Protein AF-A0A537XJS3-F1 (afdb_monomer)

Nearest PDB structures (foldseek):
  3uwx-assembly1_B-2  TM=9.832E-01  e=1.364E-07  Geobacillus sp. Y412MC52
  2fdc-assembly2_B  TM=9.632E-01  e=2.070E-07  [Bacillus] caldotenax
  2fdc-assembly1_A  TM=9.652E-01  e=2.628E-07  [Bacillus] caldotenax
  2d7d-assembly1_A  TM=9.444E-01  e=1.035E-06  Bacillus subtilis
  2nmv-assembly1_A  TM=9.368E-01  e=9.188E-07  Bacillus subtilis

Foldseek 3Di:
DDPLPADPVLLVQLLVVLVVVLVVVLVVCVVVVVNVVNVVSVVVSVVQSVCCVPVVGDVPCVVSQCSSVVHDPPDDGDDPVNVDPPPDDDDDPPCVPRPD

Sequence (100 aa):
ASHYVASHDRMTRAMVGIEAELADRLKVLESEGKLLEAQRLRMRTDYDLEMLRQVGFCNGIENYSRHIDGRAPGSAPSTLIDYFPDDFLVVIDESHVTVP

pLDDT: mean 92.0, std 10.09, range [45.09, 98.69]

Structure (mmCIF, N/CA/C/O backbone):
data_AF-A0A537XJS3-F1
#
_entry.id   AF-A0A537XJS3-F1
#
loop_
_atom_site.group_PDB
_atom_site.id
_atom_site.type_symbol
_atom_site.label_atom_id
_atom_site.label_alt_id
_atom_site.label_comp_id
_atom_site.label_asym_id
_atom_site.label_entity_id
_atom_site.label_seq_id
_atom_site.pdbx_PDB_ins_code
_atom_site.Cartn_x
_atom_site.Cartn_y
_atom_site.Cartn_z
_atom_site.occupancy
_atom_site.B_iso_or_equiv
_atom_site.auth_seq_id
_atom_site.auth_comp_id
_atom_site.auth_asym_id
_atom_site.auth_atom_id
_atom_site.pdbx_PDB_model_num
ATOM 1 N N . ALA A 1 1 ? 11.063 12.452 -11.265 1.00 45.09 1 ALA A N 1
ATOM 2 C CA . ALA A 1 1 ? 10.098 11.818 -12.185 1.00 45.09 1 ALA A CA 1
ATOM 3 C C . ALA A 1 1 ? 9.350 10.751 -11.395 1.00 45.09 1 ALA A C 1
ATOM 5 O O . ALA A 1 1 ? 10.011 9.963 -10.735 1.00 45.09 1 ALA A O 1
ATOM 6 N N . SER A 1 2 ? 8.016 10.792 -11.346 1.00 51.66 2 SER A N 1
ATOM 7 C CA . SER A 1 2 ? 7.221 9.795 -10.610 1.00 51.66 2 SER A CA 1
ATOM 8 C C . SER A 1 2 ? 7.148 8.506 -11.431 1.00 51.66 2 SER A C 1
ATOM 10 O O . SER A 1 2 ? 6.766 8.564 -12.595 1.00 51.66 2 SER A O 1
ATOM 12 N N . HIS A 1 3 ? 7.512 7.359 -10.851 1.00 57.44 3 HIS A N 1
ATOM 13 C CA . HIS A 1 3 ? 7.387 6.042 -11.500 1.00 57.44 3 HIS A CA 1
ATOM 14 C C . HIS A 1 3 ? 5.923 5.583 -11.641 1.00 57.44 3 HIS A C 1
ATOM 16 O O . HIS A 1 3 ? 5.637 4.628 -12.357 1.00 57.44 3 HIS A O 1
ATOM 22 N N . TYR A 1 4 ? 4.984 6.294 -11.012 1.00 55.97 4 TYR A N 1
ATOM 23 C CA . TYR A 1 4 ? 3.551 6.036 -11.099 1.00 55.97 4 TYR A CA 1
ATOM 24 C C . TYR A 1 4 ? 2.907 6.938 -12.156 1.00 55.97 4 TYR A C 1
ATOM 26 O O . TYR A 1 4 ? 2.199 7.889 -11.838 1.00 55.97 4 TYR A O 1
ATOM 34 N N . VAL A 1 5 ? 3.164 6.650 -13.434 1.00 62.34 5 VAL A N 1
ATOM 35 C CA . VAL A 1 5 ? 2.424 7.253 -14.554 1.00 62.34 5 VAL A CA 1
ATOM 36 C C . VAL A 1 5 ? 1.339 6.266 -14.979 1.00 62.34 5 VAL A C 1
ATOM 38 O O . VAL A 1 5 ? 1.537 5.430 -15.856 1.00 62.34 5 VAL A O 1
ATOM 41 N N . ALA A 1 6 ? 0.190 6.310 -14.306 1.00 68.25 6 ALA A N 1
ATOM 42 C CA . ALA A 1 6 ? -0.988 5.539 -14.691 1.00 68.25 6 ALA A CA 1
ATOM 43 C C . ALA A 1 6 ? -1.922 6.393 -15.563 1.00 68.25 6 ALA A C 1
ATOM 45 O O . ALA A 1 6 ? -2.132 7.572 -15.292 1.00 68.25 6 ALA A O 1
ATOM 46 N N . SER A 1 7 ? -2.521 5.792 -16.595 1.00 81.75 7 SER A N 1
ATOM 47 C CA . SER A 1 7 ? -3.601 6.432 -17.362 1.00 81.75 7 SER A CA 1
ATOM 48 C C . SER A 1 7 ? -4.788 6.778 -16.454 1.00 81.75 7 SER A C 1
ATOM 50 O O . SER A 1 7 ? -5.065 6.028 -15.514 1.00 81.75 7 SER A O 1
ATOM 52 N N . HIS A 1 8 ? -5.545 7.824 -16.791 1.00 84.06 8 HIS A N 1
ATOM 53 C CA . HIS A 1 8 ? -6.728 8.253 -16.034 1.00 84.06 8 HIS A CA 1
ATOM 54 C C . HIS A 1 8 ? -7.738 7.114 -15.780 1.00 84.06 8 HIS A C 1
ATOM 56 O O . HIS A 1 8 ? -8.202 6.932 -14.654 1.00 84.06 8 HIS A O 1
ATOM 62 N N . ASP A 1 9 ? -7.992 6.267 -16.783 1.00 87.06 9 ASP A N 1
ATOM 63 C CA . ASP A 1 9 ? -8.898 5.116 -16.656 1.00 87.06 9 ASP A CA 1
ATOM 64 C C . ASP A 1 9 ? -8.395 4.079 -15.645 1.00 87.06 9 ASP A C 1
ATOM 66 O O . ASP A 1 9 ? -9.162 3.532 -14.851 1.00 87.06 9 ASP A O 1
ATOM 70 N N . ARG A 1 10 ? -7.083 3.812 -15.652 1.00 88.38 10 ARG A N 1
ATOM 71 C CA . ARG A 1 10 ? -6.434 2.894 -14.703 1.00 88.38 10 ARG A CA 1
ATOM 72 C C . ARG A 1 10 ? -6.551 3.427 -13.277 1.00 88.38 10 ARG A C 1
ATOM 74 O O . ARG A 1 10 ? -6.914 2.661 -12.391 1.00 88.38 10 ARG A O 1
ATOM 81 N N . MET A 1 11 ? -6.316 4.724 -13.077 1.00 91.12 11 MET A N 1
ATOM 82 C CA . MET A 1 11 ? -6.457 5.355 -11.763 1.00 91.12 11 MET A CA 1
ATOM 83 C C . MET A 1 11 ? -7.907 5.323 -11.267 1.00 91.12 11 MET A C 1
ATOM 85 O O . MET A 1 11 ? -8.160 4.986 -10.116 1.00 91.12 11 MET A O 1
ATOM 89 N N . THR A 1 12 ? -8.871 5.584 -12.150 1.00 92.25 12 THR A N 1
ATOM 90 C CA . THR A 1 12 ? -10.302 5.516 -11.814 1.00 92.25 12 THR A CA 1
ATOM 91 C C . THR A 1 12 ? -10.700 4.111 -11.360 1.00 92.25 12 THR A C 1
ATOM 93 O O . THR A 1 12 ? -11.331 3.958 -10.316 1.00 92.25 12 THR A O 1
ATOM 96 N N . ARG A 1 13 ? -10.270 3.065 -12.081 1.00 93.94 13 ARG A N 1
ATOM 97 C CA . ARG A 1 13 ? -10.500 1.673 -11.657 1.00 93.94 13 ARG A CA 1
ATOM 98 C C . ARG A 1 13 ? -9.831 1.350 -10.321 1.00 93.94 13 ARG A C 1
ATOM 100 O O . ARG A 1 13 ? -10.434 0.666 -9.499 1.00 93.94 13 ARG A O 1
ATOM 107 N N . ALA A 1 14 ? -8.614 1.844 -10.102 1.00 94.75 14 ALA A N 1
ATOM 108 C CA . ALA A 1 14 ? -7.888 1.633 -8.856 1.00 94.75 14 ALA A CA 1
ATOM 109 C C . ALA A 1 14 ? -8.627 2.247 -7.659 1.00 94.75 14 ALA A C 1
ATOM 111 O O . ALA A 1 14 ? -8.806 1.568 -6.654 1.00 94.75 14 ALA A O 1
ATOM 112 N N . MET A 1 15 ? -9.120 3.485 -7.785 1.00 96.19 15 MET A N 1
ATOM 113 C CA . MET A 1 15 ? -9.886 4.155 -6.725 1.00 96.19 15 MET A CA 1
ATOM 114 C C . MET A 1 15 ? -11.137 3.363 -6.329 1.00 96.19 15 MET A C 1
ATOM 116 O O . MET A 1 15 ? -11.369 3.168 -5.141 1.00 96.19 15 MET A O 1
ATOM 120 N N . VAL A 1 16 ? -11.882 2.820 -7.300 1.00 97.06 16 VAL A N 1
ATOM 121 C CA . VAL A 1 16 ? -13.049 1.959 -7.020 1.00 97.06 16 VAL A CA 1
ATOM 122 C C . VAL A 1 16 ? -12.648 0.712 -6.223 1.00 97.06 16 VAL A C 1
ATOM 124 O O . VAL A 1 16 ? -13.334 0.329 -5.276 1.00 97.06 16 VAL A O 1
ATOM 127 N N . GLY A 1 17 ? -11.524 0.084 -6.578 1.00 96.88 17 GLY A N 1
ATOM 128 C CA . GLY A 1 17 ? -10.994 -1.065 -5.840 1.00 96.88 17 GLY A CA 1
ATOM 129 C C . GLY A 1 17 ? -10.590 -0.720 -4.404 1.00 96.88 17 GLY A C 1
ATOM 130 O O . GLY A 1 17 ? -10.877 -1.489 -3.486 1.00 96.88 17 GLY A O 1
ATOM 131 N N . ILE A 1 18 ? -9.963 0.442 -4.205 1.00 97.88 18 ILE A N 1
ATOM 132 C CA . ILE A 1 18 ? -9.541 0.937 -2.887 1.00 97.88 18 ILE A CA 1
ATOM 133 C C . ILE A 1 18 ? -10.760 1.232 -2.008 1.00 97.88 18 ILE A C 1
ATOM 135 O O . ILE A 1 18 ? -10.786 0.808 -0.857 1.00 97.88 18 ILE A O 1
ATOM 139 N N . GLU A 1 19 ? -11.780 1.909 -2.543 1.00 98.19 19 GLU A N 1
ATOM 140 C CA . GLU A 1 19 ? -13.024 2.214 -1.821 1.00 98.19 19 GLU A CA 1
ATOM 141 C C . GLU A 1 19 ? -13.751 0.935 -1.375 1.00 98.19 19 GLU A C 1
ATOM 143 O O . GLU A 1 19 ? -14.211 0.843 -0.234 1.00 98.19 19 GLU A O 1
ATOM 148 N N . ALA A 1 20 ? -13.807 -0.082 -2.241 1.00 98.00 20 ALA A N 1
ATOM 149 C CA . ALA A 1 20 ? -14.405 -1.372 -1.906 1.00 98.00 20 ALA A CA 1
ATOM 150 C C . ALA A 1 20 ? -13.635 -2.097 -0.787 1.00 98.00 20 ALA A C 1
ATOM 152 O O . ALA A 1 20 ? -14.237 -2.541 0.192 1.00 98.00 20 ALA A O 1
ATOM 153 N N . GLU A 1 21 ? -12.303 -2.175 -0.890 1.00 98.12 21 GLU A N 1
ATOM 154 C CA . GLU A 1 21 ? -11.471 -2.805 0.144 1.00 98.12 21 GLU A CA 1
ATOM 155 C C . GLU A 1 21 ? -11.543 -2.045 1.476 1.00 98.12 21 GLU A C 1
ATOM 157 O O . GLU A 1 21 ? -11.621 -2.664 2.540 1.00 98.12 21 GLU A O 1
ATOM 162 N N . LEU A 1 22 ? -11.574 -0.709 1.427 1.00 98.50 22 LEU A N 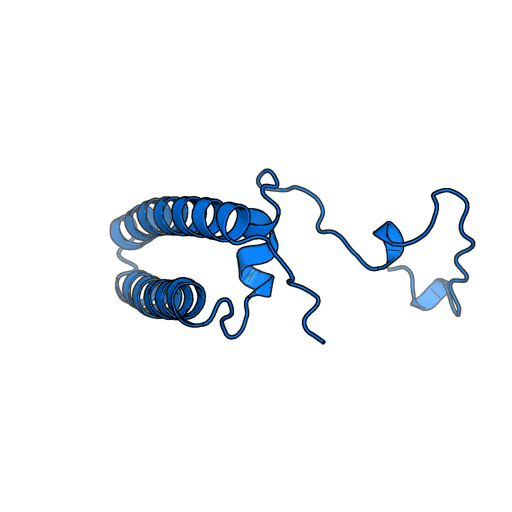1
ATOM 163 C CA . LEU A 1 22 ? -11.758 0.129 2.606 1.00 98.50 22 LEU A CA 1
ATOM 164 C C . LEU A 1 22 ? -13.078 -0.207 3.303 1.00 98.50 22 LEU A C 1
ATOM 166 O O . LEU A 1 22 ? -13.080 -0.450 4.509 1.00 98.50 22 LEU A O 1
ATOM 170 N N . ALA A 1 23 ? -14.187 -0.270 2.562 1.00 98.56 23 ALA A N 1
ATOM 171 C CA . ALA A 1 23 ? -1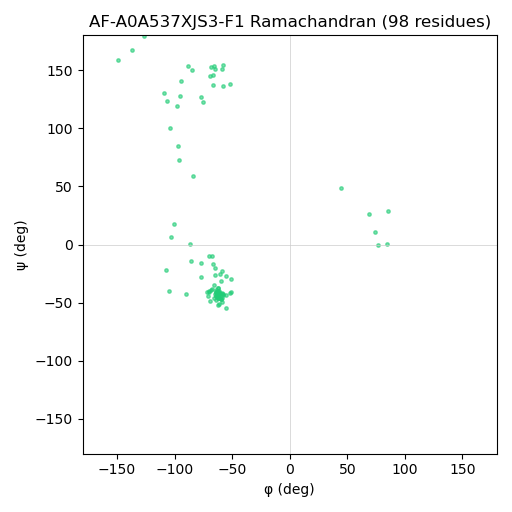5.498 -0.577 3.127 1.00 98.56 23 ALA A CA 1
ATOM 172 C C . ALA A 1 23 ? -15.516 -1.934 3.848 1.00 98.56 23 ALA A C 1
ATOM 174 O O . ALA A 1 23 ? -16.042 -2.042 4.958 1.00 98.56 23 ALA A O 1
ATOM 175 N N . ASP A 1 24 ? -14.910 -2.962 3.256 1.00 98.38 24 ASP A N 1
ATOM 176 C CA . ASP A 1 24 ? -14.846 -4.288 3.870 1.00 98.38 24 ASP A CA 1
ATOM 177 C C . ASP A 1 24 ? -13.914 -4.317 5.083 1.00 98.38 24 ASP A C 1
ATOM 179 O O . ASP A 1 24 ? -14.257 -4.897 6.119 1.00 98.38 24 ASP A O 1
ATOM 183 N N . ARG A 1 25 ? -12.769 -3.627 5.022 1.00 98.31 25 ARG A N 1
ATOM 184 C CA . ARG A 1 25 ? -11.843 -3.560 6.156 1.00 98.31 25 ARG A CA 1
ATOM 185 C C . ARG A 1 25 ? -12.426 -2.791 7.338 1.00 98.31 25 ARG A C 1
ATOM 187 O O . ARG A 1 25 ? -12.219 -3.202 8.481 1.00 98.31 25 ARG A O 1
ATOM 194 N N . LEU A 1 26 ? -13.164 -1.714 7.077 1.00 98.62 26 LEU A N 1
ATOM 195 C CA . LEU A 1 26 ? -13.856 -0.951 8.113 1.00 98.62 26 LEU A CA 1
ATOM 196 C C . LEU A 1 26 ? -14.902 -1.808 8.825 1.00 98.62 26 LEU A C 1
ATOM 198 O O . LEU A 1 26 ? -14.888 -1.837 10.051 1.00 98.62 26 LEU A O 1
ATOM 202 N N . LYS A 1 27 ? -15.713 -2.588 8.092 1.00 98.62 27 LYS A N 1
ATOM 203 C CA . LYS A 1 27 ? -16.673 -3.527 8.705 1.00 98.62 27 LYS A CA 1
ATOM 204 C C . LYS A 1 27 ? -15.988 -4.502 9.661 1.00 98.62 27 LYS A C 1
ATOM 206 O O . LYS A 1 27 ? -16.490 -4.730 10.757 1.00 98.62 27 LYS A O 1
ATOM 211 N N . VAL A 1 28 ? -14.838 -5.059 9.269 1.00 98.69 28 VAL A N 1
ATOM 212 C CA . VAL A 1 28 ? -14.071 -5.976 10.128 1.00 98.69 28 VAL A CA 1
ATOM 213 C C . VAL A 1 28 ? -13.605 -5.264 11.398 1.00 98.69 28 VAL A C 1
ATOM 215 O O . VAL A 1 28 ? -13.884 -5.737 12.496 1.00 98.69 28 VAL A O 1
ATOM 218 N N . LEU A 1 29 ? -12.953 -4.105 11.273 1.00 98.62 29 LEU A N 1
ATOM 219 C CA . LEU A 1 29 ? -12.450 -3.353 12.428 1.00 98.62 29 LEU A CA 1
ATOM 220 C C . LEU A 1 29 ? -13.577 -2.918 13.374 1.00 98.62 29 LEU A C 1
ATOM 222 O O . LEU A 1 29 ? -13.453 -3.063 14.589 1.00 98.62 29 LEU A O 1
ATOM 226 N N . GLU A 1 30 ? -14.689 -2.432 12.826 1.00 98.31 30 GLU A N 1
ATOM 227 C CA . GLU A 1 30 ? -15.871 -2.041 13.594 1.00 98.31 30 GLU A CA 1
ATOM 228 C C . GLU A 1 30 ? -16.490 -3.250 14.313 1.00 98.31 30 GLU A C 1
ATOM 230 O O . GLU A 1 30 ? -16.813 -3.149 15.496 1.00 98.31 30 GLU A O 1
ATOM 235 N N . SER A 1 31 ? -16.566 -4.418 13.657 1.00 98.38 31 SER A N 1
ATOM 236 C CA . SER A 1 31 ? -17.056 -5.660 14.279 1.00 98.38 31 SER A CA 1
ATOM 237 C C . SER A 1 31 ? -16.162 -6.174 15.414 1.00 98.38 31 SER A C 1
ATOM 239 O O . SER A 1 31 ? -16.645 -6.820 16.340 1.00 98.38 31 SER A O 1
ATOM 241 N N . GLU A 1 32 ? -14.870 -5.841 15.380 1.00 98.44 32 GLU A N 1
ATOM 242 C CA . GLU A 1 32 ? -13.899 -6.152 16.433 1.00 98.44 32 GLU A CA 1
ATOM 243 C C . GLU A 1 32 ? -13.857 -5.084 17.546 1.00 98.44 32 GLU A C 1
ATOM 245 O O . GLU A 1 32 ? -13.054 -5.194 18.472 1.00 98.44 32 GLU A O 1
ATOM 250 N N . GLY A 1 33 ? -14.679 -4.028 17.467 1.00 98.06 33 GLY A N 1
ATOM 251 C CA . GLY A 1 33 ? -14.672 -2.912 18.422 1.00 98.06 33 GLY A CA 1
ATOM 252 C C . GLY A 1 33 ? -13.481 -1.954 18.274 1.00 98.06 33 GLY A C 1
ATOM 253 O O . GLY A 1 33 ? -13.278 -1.083 19.120 1.00 98.06 33 GLY A O 1
ATOM 254 N N . LYS A 1 34 ? -12.701 -2.072 17.194 1.00 98.44 34 LYS A N 1
ATOM 255 C CA . LYS A 1 34 ? -11.510 -1.259 16.891 1.00 98.44 34 LYS A CA 1
ATOM 256 C C . LYS A 1 34 ? -11.882 0.058 16.206 1.0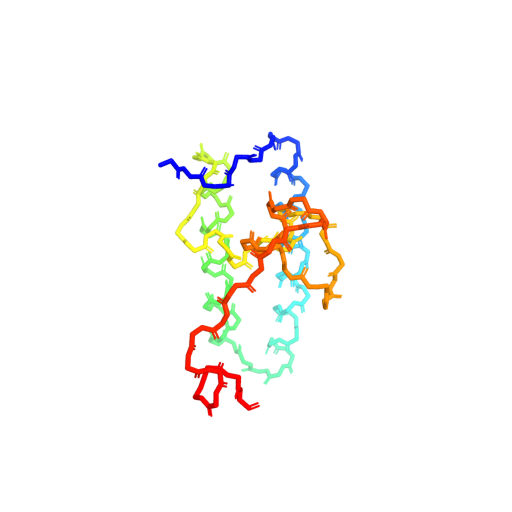0 98.44 34 LYS A C 1
ATOM 258 O O . LYS A 1 34 ? -11.501 0.340 15.068 1.00 98.44 34 LYS A O 1
ATOM 263 N N . LEU A 1 35 ? -12.693 0.861 16.895 1.00 98.12 35 LEU A N 1
ATOM 264 C CA . LEU A 1 35 ? -13.291 2.079 16.337 1.00 98.12 35 LEU A CA 1
ATOM 265 C C . LEU A 1 35 ? -12.249 3.160 16.010 1.00 98.12 35 LEU A C 1
ATOM 267 O O . LEU A 1 35 ? -12.390 3.870 15.016 1.00 98.12 35 LEU A O 1
ATOM 271 N N . LEU A 1 36 ? -11.181 3.270 16.808 1.00 98.38 36 LEU A N 1
ATOM 272 C CA . LEU A 1 36 ? -10.118 4.249 16.570 1.00 98.38 36 LEU A CA 1
ATOM 273 C C . LEU A 1 36 ? -9.290 3.886 15.332 1.00 98.38 36 LEU A C 1
ATOM 275 O O . LEU A 1 36 ? -8.944 4.757 14.537 1.00 98.38 36 LEU A O 1
ATOM 279 N N . GLU A 1 37 ? -8.979 2.606 15.149 1.00 98.62 37 GLU A N 1
ATOM 280 C CA . GLU A 1 37 ? -8.290 2.079 13.975 1.00 98.62 37 GLU A CA 1
ATOM 281 C C . GLU A 1 37 ? -9.139 2.259 12.718 1.00 98.62 37 GLU A C 1
ATOM 283 O O . GLU A 1 37 ? -8.621 2.723 11.703 1.00 98.62 37 GLU A O 1
ATOM 288 N N . ALA A 1 38 ? -10.441 1.961 12.800 1.00 98.69 38 ALA A N 1
ATOM 289 C CA . ALA A 1 38 ? -11.382 2.185 11.707 1.00 98.69 38 ALA A CA 1
ATOM 290 C C . ALA A 1 38 ? -11.429 3.669 11.311 1.00 98.69 38 ALA A C 1
ATOM 292 O O . ALA A 1 38 ? -11.294 4.008 10.136 1.00 98.69 38 ALA A O 1
ATOM 293 N N . GLN A 1 39 ? -11.539 4.572 12.289 1.00 98.50 39 GLN A N 1
ATOM 294 C CA . GLN A 1 39 ? -11.538 6.011 12.033 1.00 98.50 39 GLN A CA 1
ATOM 295 C C . GLN A 1 39 ? -10.219 6.482 11.403 1.00 98.50 39 GLN A C 1
ATOM 297 O O . GLN A 1 39 ? -10.239 7.236 10.431 1.00 98.50 39 GLN A O 1
ATOM 302 N N . ARG A 1 40 ? -9.071 6.038 11.930 1.00 98.62 40 ARG A N 1
ATOM 303 C CA . ARG A 1 40 ? -7.746 6.381 11.385 1.00 98.62 40 ARG A CA 1
ATOM 304 C C . ARG A 1 40 ? -7.599 5.931 9.936 1.00 98.62 40 ARG A C 1
ATOM 306 O O . ARG A 1 40 ? -7.152 6.723 9.110 1.00 98.62 40 ARG A O 1
ATOM 313 N N . LEU A 1 41 ? -7.988 4.689 9.643 1.00 98.62 41 LEU A N 1
ATOM 314 C CA . LEU A 1 41 ? -7.936 4.131 8.297 1.00 98.62 41 LEU A CA 1
ATOM 315 C C . LEU A 1 41 ? -8.827 4.935 7.344 1.00 98.62 41 LEU A C 1
ATOM 317 O O . LEU A 1 41 ? -8.339 5.416 6.329 1.00 98.62 41 LEU A O 1
ATOM 321 N N . ARG A 1 42 ? -10.094 5.160 7.720 1.00 98.56 42 ARG A N 1
ATOM 322 C CA . ARG A 1 42 ? -11.059 5.928 6.924 1.00 98.56 42 ARG A CA 1
ATOM 323 C C . ARG A 1 42 ? -10.536 7.323 6.584 1.00 98.56 42 ARG A C 1
ATOM 325 O O . ARG A 1 42 ? -10.434 7.663 5.415 1.00 98.56 42 ARG A O 1
ATOM 332 N N . MET A 1 43 ? -10.135 8.099 7.595 1.00 98.56 43 MET A N 1
ATOM 333 C CA . MET A 1 43 ? -9.660 9.473 7.383 1.00 98.56 43 MET A CA 1
ATOM 334 C C . MET A 1 43 ? -8.452 9.532 6.447 1.00 98.56 43 MET A C 1
ATOM 336 O O . MET A 1 43 ? -8.371 10.423 5.605 1.00 98.56 43 MET A O 1
ATOM 340 N N . ARG A 1 44 ? -7.499 8.602 6.598 1.00 98.44 44 ARG A N 1
ATOM 341 C CA . ARG A 1 44 ? -6.305 8.588 5.753 1.00 98.44 44 ARG A CA 1
ATOM 342 C C . ARG A 1 44 ? -6.642 8.200 4.317 1.00 98.44 44 ARG A C 1
ATOM 344 O O . ARG A 1 44 ? -6.210 8.887 3.397 1.00 98.44 44 ARG A O 1
ATOM 351 N N . THR A 1 45 ? -7.397 7.121 4.134 1.00 98.31 45 THR A N 1
ATOM 352 C CA . THR A 1 45 ? -7.711 6.602 2.801 1.00 98.31 45 THR A CA 1
ATOM 353 C C . THR A 1 45 ? -8.628 7.547 2.027 1.00 98.31 45 THR A C 1
ATOM 355 O O . THR A 1 45 ? -8.378 7.768 0.847 1.00 98.31 45 THR A O 1
ATOM 358 N N . ASP A 1 46 ? -9.613 8.179 2.673 1.00 98.19 46 ASP A N 1
ATOM 359 C CA . ASP A 1 46 ? -10.493 9.156 2.014 1.00 98.19 46 ASP A CA 1
ATOM 360 C C . ASP A 1 46 ? -9.711 10.383 1.520 1.00 98.19 46 ASP A C 1
ATOM 362 O O . ASP A 1 46 ? -9.900 10.829 0.386 1.00 98.19 46 ASP A O 1
ATOM 366 N N . TYR A 1 47 ? -8.778 10.893 2.334 1.00 98.06 47 TYR A N 1
ATOM 367 C CA . TYR A 1 47 ? -7.893 11.989 1.934 1.00 98.06 47 TYR A CA 1
ATOM 368 C C . TYR A 1 47 ? -7.003 11.599 0.747 1.00 98.06 47 TYR A C 1
ATOM 370 O O . TYR A 1 47 ? -6.889 12.350 -0.223 1.00 98.06 47 TYR A O 1
ATOM 378 N N . ASP A 1 48 ? -6.391 10.413 0.794 1.00 97.88 48 ASP A N 1
ATOM 379 C CA . ASP A 1 48 ? -5.551 9.925 -0.300 1.00 97.88 48 ASP A CA 1
ATOM 380 C C . ASP A 1 48 ? -6.369 9.755 -1.597 1.00 97.88 48 ASP A C 1
ATOM 382 O O . ASP A 1 48 ? -5.912 10.166 -2.663 1.00 97.88 48 ASP A O 1
ATOM 386 N N . LEU A 1 49 ? -7.600 9.234 -1.519 1.00 97.19 49 LEU A N 1
ATOM 387 C CA . LEU A 1 49 ? -8.520 9.115 -2.659 1.00 97.19 49 LEU A CA 1
ATOM 388 C C . LEU A 1 49 ? -8.897 10.477 -3.253 1.00 97.19 49 LEU A C 1
ATOM 390 O O . LEU A 1 49 ? -8.973 10.621 -4.475 1.00 97.19 49 LEU A O 1
ATOM 394 N N . GLU A 1 50 ? -9.115 11.493 -2.419 1.00 96.81 50 GLU A N 1
ATOM 395 C CA . GLU A 1 50 ? -9.378 12.851 -2.894 1.00 96.81 50 GLU A CA 1
ATOM 396 C C . GLU A 1 50 ? -8.163 13.446 -3.621 1.00 96.81 50 GLU A C 1
ATOM 398 O O . GLU A 1 50 ? -8.308 13.993 -4.719 1.00 96.81 50 GLU A O 1
ATOM 403 N N . MET A 1 51 ? -6.960 13.249 -3.076 1.00 95.31 51 MET A N 1
ATOM 404 C CA . MET A 1 51 ? -5.707 13.663 -3.711 1.00 95.31 51 MET A CA 1
ATOM 405 C C . MET A 1 51 ? -5.474 12.952 -5.051 1.00 95.31 51 MET A C 1
ATOM 407 O O . MET A 1 51 ? -5.131 13.599 -6.044 1.00 95.31 51 MET A O 1
ATOM 411 N N . LEU A 1 52 ? -5.732 11.643 -5.125 1.00 93.12 52 LEU A N 1
ATOM 412 C CA . LEU A 1 52 ? -5.659 10.885 -6.379 1.00 93.12 52 LEU A CA 1
ATOM 413 C C . LEU A 1 52 ? -6.667 11.399 -7.417 1.00 93.12 52 LEU A C 1
ATOM 415 O O . LEU A 1 52 ? -6.331 11.480 -8.597 1.00 93.12 52 LEU A O 1
ATOM 419 N N . ARG A 1 53 ? -7.872 11.796 -6.992 1.00 92.75 53 ARG A N 1
ATOM 420 C CA . ARG A 1 53 ? -8.924 12.304 -7.884 1.00 92.75 53 ARG A CA 1
ATOM 421 C C . ARG A 1 53 ? -8.621 13.700 -8.434 1.00 92.75 53 ARG A C 1
ATOM 423 O O . ARG A 1 53 ? -8.898 13.954 -9.602 1.00 92.75 53 ARG A O 1
ATOM 430 N N . GLN A 1 54 ? -8.089 14.601 -7.607 1.00 91.75 54 GLN A N 1
ATOM 431 C CA . GLN A 1 54 ? -7.864 16.003 -7.985 1.00 91.75 54 GLN A CA 1
ATOM 432 C C . GLN A 1 54 ? -6.481 16.247 -8.595 1.00 91.75 54 GLN A C 1
ATOM 434 O O . GLN A 1 54 ? -6.355 16.989 -9.567 1.00 91.75 54 GLN A O 1
ATOM 439 N N . VAL A 1 55 ? -5.443 15.642 -8.015 1.00 90.00 55 VAL A N 1
ATOM 440 C CA . VAL A 1 55 ? -4.036 15.926 -8.341 1.00 90.00 55 VAL A CA 1
ATOM 441 C C . VAL A 1 55 ? -3.394 14.779 -9.129 1.00 90.00 55 VAL A C 1
ATOM 443 O O . VAL A 1 55 ? -2.411 14.984 -9.838 1.00 90.00 55 VAL A O 1
ATOM 446 N N . GLY A 1 56 ? -3.949 13.567 -9.040 1.00 86.12 56 GLY A N 1
ATOM 447 C CA . GLY A 1 56 ? -3.417 12.374 -9.707 1.00 86.12 56 GLY A CA 1
ATOM 448 C C . GLY A 1 56 ? -2.313 11.653 -8.928 1.00 86.12 56 GLY A C 1
ATOM 449 O O . GLY A 1 56 ? -1.802 10.641 -9.403 1.00 86.12 56 GLY A O 1
ATOM 450 N N . PHE A 1 57 ? -1.944 12.141 -7.737 1.00 88.94 57 PHE A N 1
ATOM 451 C CA . PHE A 1 57 ? -1.010 11.474 -6.828 1.00 88.94 57 PHE A CA 1
ATOM 452 C C . PHE A 1 57 ? -1.336 11.783 -5.358 1.00 88.94 57 PHE A C 1
ATOM 454 O O . PHE A 1 57 ? -1.957 12.800 -5.057 1.00 88.94 57 PHE A O 1
ATOM 461 N N . CYS A 1 58 ? -0.871 10.932 -4.442 1.00 92.94 58 CYS A N 1
ATOM 462 C CA . CYS A 1 58 ? -0.925 11.154 -2.995 1.00 92.94 58 CYS A CA 1
ATOM 463 C C . CYS A 1 58 ? 0.406 10.753 -2.335 1.00 92.94 58 CYS A C 1
ATOM 465 O O . CYS A 1 58 ? 1.254 10.096 -2.947 1.00 92.94 58 CYS A O 1
ATOM 467 N N . ASN A 1 59 ? 0.599 11.145 -1.074 1.00 92.38 59 ASN A N 1
ATOM 468 C CA . ASN A 1 59 ? 1.759 10.709 -0.298 1.00 92.38 59 ASN A CA 1
ATOM 469 C C . ASN A 1 59 ? 1.579 9.254 0.141 1.00 92.38 59 ASN A C 1
ATOM 471 O O . ASN A 1 59 ? 0.630 8.933 0.859 1.00 92.38 59 ASN A O 1
ATOM 475 N N . GLY A 1 60 ? 2.530 8.398 -0.228 1.00 93.19 60 GLY A N 1
ATOM 476 C CA . GLY A 1 60 ? 2.442 6.966 0.032 1.00 93.19 60 GLY A CA 1
ATOM 477 C C . GLY A 1 60 ? 1.660 6.201 -1.038 1.00 93.19 60 GLY A C 1
ATOM 478 O O . GLY A 1 60 ? 1.022 5.197 -0.719 1.00 93.19 60 GLY A O 1
ATOM 479 N N . ILE A 1 61 ? 1.657 6.685 -2.287 1.00 92.88 61 ILE A N 1
ATOM 480 C CA . ILE A 1 61 ? 0.937 6.068 -3.413 1.00 92.88 61 ILE A CA 1
ATOM 481 C C . ILE A 1 61 ? 1.321 4.594 -3.637 1.00 92.88 61 ILE A C 1
ATOM 483 O O . ILE A 1 61 ? 0.503 3.795 -4.090 1.00 92.88 61 ILE A O 1
ATOM 487 N N . GLU A 1 62 ? 2.537 4.203 -3.257 1.00 92.56 62 GLU A N 1
ATOM 488 C CA . GLU A 1 62 ? 3.039 2.832 -3.323 1.00 92.56 62 GLU A CA 1
ATOM 489 C C . GLU A 1 62 ? 2.225 1.833 -2.488 1.00 92.56 62 GLU A C 1
ATOM 491 O O . GLU A 1 62 ? 2.132 0.658 -2.860 1.00 92.56 62 GLU A O 1
ATOM 496 N N . ASN A 1 63 ? 1.544 2.297 -1.432 1.00 95.12 63 ASN A N 1
ATOM 497 C CA . ASN A 1 63 ? 0.633 1.470 -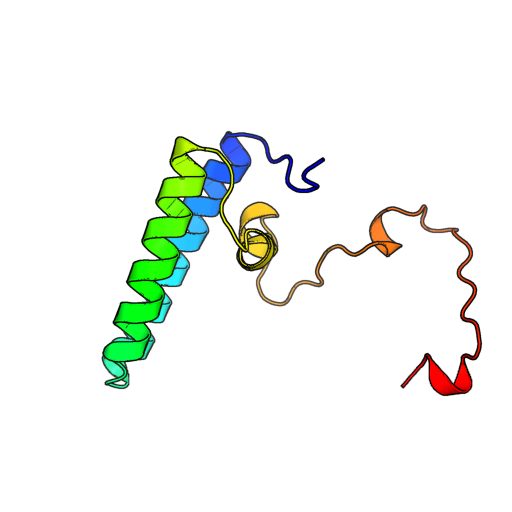0.631 1.00 95.12 63 ASN A CA 1
ATOM 498 C C . ASN A 1 63 ? -0.587 1.002 -1.439 1.00 95.12 63 ASN A C 1
ATOM 500 O O . ASN A 1 63 ? -1.221 0.006 -1.096 1.00 95.12 63 ASN A O 1
ATOM 504 N N . TYR A 1 64 ? -0.886 1.685 -2.545 1.00 94.62 64 TYR A N 1
ATOM 505 C CA . TYR A 1 64 ? -1.981 1.368 -3.455 1.00 94.62 64 TYR A CA 1
ATOM 506 C C . TYR A 1 64 ? -1.502 0.678 -4.741 1.00 94.62 64 TYR A C 1
ATOM 508 O O . TYR A 1 64 ? -2.310 0.433 -5.638 1.00 94.62 64 TYR A O 1
ATOM 516 N N . SER A 1 65 ? -0.212 0.324 -4.840 1.00 91.81 65 SER A N 1
ATOM 517 C CA . SER A 1 65 ? 0.405 -0.263 -6.043 1.00 91.81 65 SER A CA 1
ATOM 518 C C . SER A 1 65 ? -0.369 -1.461 -6.593 1.00 91.81 65 SER A C 1
ATOM 520 O O . SER A 1 65 ? -0.584 -1.548 -7.794 1.00 91.81 65 SER A O 1
ATOM 522 N N . ARG A 1 66 ? -0.883 -2.351 -5.735 1.00 93.31 66 ARG A N 1
ATOM 523 C CA . ARG A 1 66 ? -1.706 -3.496 -6.162 1.00 93.31 66 ARG A CA 1
ATOM 524 C C . ARG A 1 66 ? -2.966 -3.068 -6.925 1.00 93.31 66 ARG A C 1
ATOM 526 O O . ARG A 1 66 ? -3.276 -3.656 -7.960 1.00 93.31 66 ARG A O 1
ATOM 533 N N . HIS A 1 67 ? -3.686 -2.067 -6.417 1.00 94.44 67 HIS A N 1
ATOM 534 C CA . HIS A 1 67 ? -4.908 -1.541 -7.038 1.00 94.44 67 HIS A CA 1
ATOM 535 C C . HIS A 1 67 ? -4.603 -0.777 -8.315 1.00 94.44 67 HIS A C 1
ATOM 537 O O . HIS A 1 67 ? -5.262 -0.994 -9.329 1.00 94.44 67 HIS A O 1
ATOM 543 N N . ILE A 1 68 ? -3.573 0.071 -8.277 1.00 92.12 68 ILE A N 1
ATOM 544 C CA . ILE A 1 68 ? -3.093 0.817 -9.443 1.00 92.12 68 ILE A CA 1
ATOM 545 C C . ILE A 1 68 ? -2.687 -0.162 -10.538 1.00 92.12 68 ILE A C 1
ATOM 547 O O . ILE A 1 68 ? -3.060 0.017 -11.699 1.00 92.12 68 ILE A O 1
ATOM 551 N N . ASP A 1 69 ? -1.996 -1.240 -10.170 1.00 89.75 69 ASP A N 1
ATOM 552 C CA . ASP A 1 69 ? -1.537 -2.219 -11.134 1.00 89.75 69 ASP A CA 1
ATOM 553 C C . ASP A 1 69 ? -2.616 -3.178 -11.628 1.00 89.75 69 ASP A C 1
ATOM 555 O O . ASP A 1 69 ? -2.432 -3.799 -12.674 1.00 89.75 69 ASP A O 1
ATOM 559 N N . GLY A 1 70 ? -3.746 -3.261 -10.924 1.00 88.88 70 GLY A N 1
ATOM 560 C CA . GLY A 1 70 ? -4.804 -4.228 -11.202 1.00 88.88 70 GLY A CA 1
ATOM 561 C C . GLY A 1 70 ? -4.393 -5.665 -10.878 1.00 88.88 70 GLY A C 1
ATOM 562 O O . GLY A 1 70 ? -4.903 -6.603 -11.487 1.00 88.88 70 GLY A O 1
ATOM 563 N N . ARG A 1 71 ? -3.450 -5.854 -9.947 1.00 90.44 71 ARG A N 1
ATOM 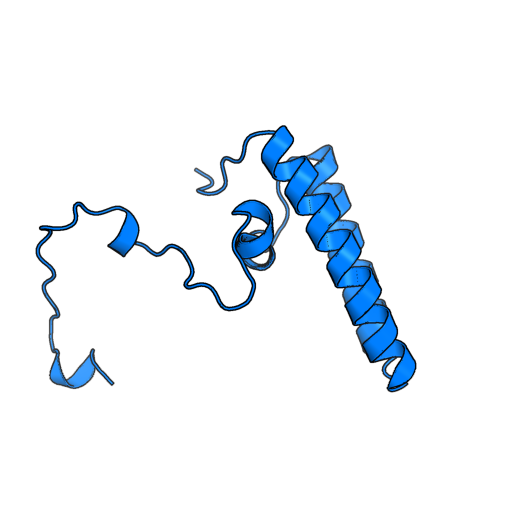564 C CA . ARG A 1 71 ? -2.940 -7.178 -9.583 1.00 90.44 71 ARG A CA 1
ATOM 565 C C . ARG A 1 71 ? -3.824 -7.866 -8.538 1.00 90.44 71 ARG A C 1
ATOM 567 O O . ARG A 1 71 ? -4.434 -7.229 -7.671 1.00 90.44 71 ARG A O 1
ATOM 574 N N . ALA A 1 72 ? -3.846 -9.197 -8.584 1.00 90.56 72 ALA A N 1
ATOM 575 C CA . ALA A 1 72 ? -4.541 -10.017 -7.595 1.00 90.56 72 ALA A CA 1
ATOM 576 C C . ALA A 1 72 ? -3.913 -9.876 -6.187 1.00 90.56 72 ALA A C 1
ATOM 578 O O . ALA A 1 72 ? -2.701 -9.637 -6.075 1.00 90.56 72 ALA A O 1
ATOM 579 N N . PRO A 1 73 ? -4.697 -10.035 -5.102 1.00 90.06 73 PRO A N 1
ATOM 580 C CA . PRO A 1 73 ? -4.161 -10.155 -3.745 1.00 90.06 73 PRO A CA 1
ATOM 581 C C . PRO A 1 73 ? -3.084 -11.242 -3.651 1.00 90.06 73 PRO A C 1
ATOM 583 O O . PRO A 1 73 ? -3.222 -12.308 -4.244 1.00 90.06 73 PRO A O 1
ATOM 586 N N . GLY A 1 74 ? -2.000 -10.958 -2.926 1.00 89.25 74 GLY A N 1
ATOM 587 C CA . GLY A 1 74 ? -0.873 -11.885 -2.753 1.00 89.25 74 GLY A CA 1
ATOM 588 C C . GLY A 1 74 ? 0.084 -11.998 -3.947 1.00 89.25 74 GLY A C 1
ATOM 589 O O . GLY A 1 74 ? 1.067 -12.726 -3.857 1.00 89.25 74 GLY A O 1
ATOM 590 N N . SER A 1 75 ? -0.159 -11.284 -5.049 1.00 90.81 75 SER A N 1
ATOM 591 C CA . SER A 1 75 ? 0.779 -11.253 -6.177 1.00 90.81 75 SER A CA 1
ATOM 592 C C . SER A 1 75 ? 2.099 -10.562 -5.822 1.00 90.81 75 SER A C 1
ATOM 594 O O . SER A 1 75 ? 2.121 -9.569 -5.085 1.00 90.81 75 SER A O 1
ATOM 596 N N . ALA A 1 76 ? 3.191 -11.057 -6.412 1.00 89.81 76 ALA A N 1
ATOM 597 C CA . ALA A 1 76 ? 4.497 -10.420 -6.316 1.00 89.81 76 ALA A CA 1
ATOM 598 C C . ALA A 1 76 ? 4.431 -8.971 -6.843 1.00 89.81 76 ALA A C 1
ATOM 600 O O . ALA A 1 76 ? 3.760 -8.717 -7.852 1.00 89.81 76 ALA A O 1
ATOM 601 N N . PRO A 1 77 ? 5.056 -8.005 -6.148 1.00 87.81 77 PRO A N 1
ATOM 602 C CA . PRO A 1 77 ? 5.190 -6.650 -6.659 1.00 87.81 77 PRO A CA 1
ATOM 603 C C . PRO A 1 77 ? 6.138 -6.631 -7.855 1.00 87.81 77 PRO A C 1
ATOM 605 O O . PRO A 1 77 ? 7.059 -7.439 -7.924 1.00 87.81 77 PRO A O 1
ATOM 608 N N . SER A 1 78 ? 5.949 -5.667 -8.751 1.00 88.00 78 SER A N 1
ATOM 609 C CA . SER A 1 78 ? 7.003 -5.314 -9.695 1.00 88.00 78 SER A CA 1
ATOM 610 C C . SER A 1 78 ? 8.176 -4.700 -8.934 1.00 88.00 78 SER A C 1
ATOM 612 O O . SER A 1 78 ? 8.003 -3.889 -8.021 1.00 88.00 78 SER A O 1
ATOM 614 N N . THR A 1 79 ? 9.373 -5.101 -9.317 1.00 91.44 79 THR A N 1
ATOM 615 C CA . THR A 1 79 ? 10.655 -4.728 -8.734 1.00 91.44 79 THR A CA 1
ATOM 616 C C . THR A 1 79 ? 11.577 -4.202 -9.827 1.00 91.44 79 THR A C 1
ATOM 618 O O . THR A 1 79 ? 11.224 -4.174 -11.003 1.00 91.44 79 THR A O 1
ATOM 621 N N . LEU A 1 80 ? 12.790 -3.797 -9.450 1.00 92.06 80 LEU A N 1
ATOM 622 C CA . LEU A 1 80 ? 13.812 -3.409 -10.419 1.00 92.06 80 LEU A CA 1
ATOM 623 C C . LEU A 1 80 ? 14.162 -4.552 -11.389 1.00 92.06 80 LEU A C 1
ATOM 625 O O . LEU A 1 80 ? 14.484 -4.280 -12.540 1.00 92.06 80 LEU A O 1
ATOM 629 N N . ILE A 1 81 ? 14.084 -5.807 -10.939 1.00 93.38 81 ILE A N 1
ATOM 630 C CA . ILE A 1 81 ? 14.429 -6.979 -11.755 1.00 93.38 81 ILE A CA 1
ATOM 631 C C . ILE A 1 81 ? 13.506 -7.084 -12.973 1.00 93.38 81 ILE A C 1
ATOM 633 O O . ILE A 1 81 ? 13.980 -7.358 -14.068 1.00 93.38 81 ILE A O 1
ATOM 637 N N . ASP A 1 82 ? 12.223 -6.760 -12.815 1.00 91.50 82 ASP A N 1
ATOM 638 C CA . ASP A 1 82 ? 11.218 -6.857 -13.881 1.00 91.50 82 ASP A CA 1
ATOM 639 C C . ASP A 1 82 ? 11.429 -5.848 -15.030 1.00 91.50 82 ASP A C 1
ATOM 641 O O . ASP A 1 82 ? 10.755 -5.923 -16.055 1.00 91.50 82 ASP A O 1
ATOM 645 N N . TYR A 1 83 ? 12.344 -4.883 -14.873 1.00 90.75 83 TYR A N 1
ATOM 646 C CA . TYR A 1 83 ? 12.719 -3.942 -15.936 1.00 90.75 83 TYR A CA 1
ATOM 647 C C . TYR A 1 83 ? 13.807 -4.486 -16.865 1.00 90.75 83 TYR A C 1
ATOM 649 O O . TYR A 1 83 ? 14.055 -3.894 -17.920 1.00 90.75 83 TYR A O 1
ATOM 657 N N . PHE A 1 84 ? 14.488 -5.560 -16.472 1.00 96.12 84 PHE A N 1
ATOM 658 C CA . PHE A 1 84 ? 15.533 -6.170 -17.278 1.00 96.12 84 PHE A CA 1
ATOM 659 C C . PHE A 1 84 ? 14.954 -7.221 -18.236 1.00 96.12 84 PHE A C 1
ATOM 661 O O . PHE A 1 84 ? 13.910 -7.805 -17.952 1.00 96.12 84 PHE A O 1
ATOM 668 N N . PRO A 1 85 ? 15.622 -7.482 -19.374 1.00 96.38 85 PRO A N 1
ATOM 669 C CA . PRO A 1 85 ? 15.331 -8.655 -20.191 1.00 96.38 85 PRO A CA 1
ATOM 670 C C . PRO A 1 85 ? 15.502 -9.957 -19.399 1.00 96.38 85 PRO A C 1
ATOM 672 O O . PRO A 1 85 ? 16.322 -10.022 -18.482 1.00 96.38 85 PRO A O 1
ATOM 675 N N . ASP A 1 86 ? 14.798 -11.011 -19.811 1.00 95.62 86 ASP A N 1
ATOM 676 C CA . ASP A 1 86 ? 14.832 -12.320 -19.140 1.00 95.62 86 ASP A CA 1
ATOM 677 C C . ASP A 1 86 ? 16.245 -12.943 -19.068 1.00 95.62 86 ASP A C 1
ATOM 679 O O . ASP A 1 86 ? 16.507 -13.780 -18.206 1.00 95.62 86 ASP A O 1
ATOM 683 N N . ASP A 1 87 ? 17.166 -12.544 -19.952 1.00 96.12 87 ASP A N 1
ATOM 684 C CA . ASP A 1 87 ? 18.542 -13.048 -20.056 1.00 96.12 87 ASP A CA 1
ATOM 685 C C . ASP A 1 87 ? 19.604 -12.130 -19.417 1.00 96.12 87 ASP A C 1
ATOM 687 O O . ASP A 1 87 ? 20.800 -12.255 -19.694 1.00 96.12 87 ASP A O 1
ATOM 691 N N . PHE A 1 88 ? 19.193 -11.204 -18.549 1.00 97.31 88 PHE A N 1
ATOM 692 C CA . PHE A 1 88 ? 20.114 -10.297 -17.86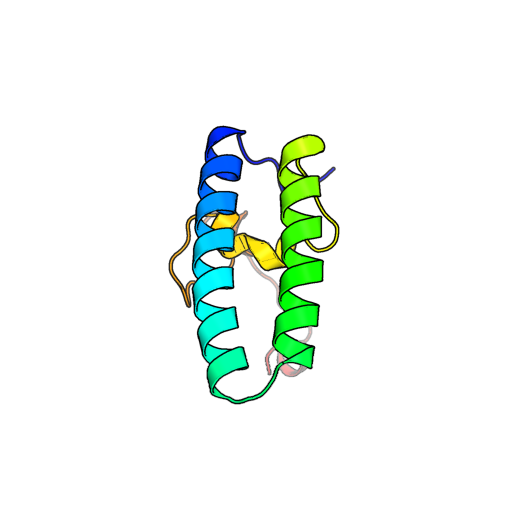8 1.00 97.31 88 PHE A CA 1
ATOM 693 C C . PHE A 1 88 ? 21.082 -10.996 -16.897 1.00 97.31 88 PHE A C 1
ATOM 695 O O . PHE A 1 88 ? 20.807 -12.048 -16.319 1.00 97.31 88 PHE A O 1
ATOM 702 N N . LEU A 1 89 ? 22.238 -10.363 -16.679 1.00 97.06 89 LEU A N 1
ATOM 703 C CA . LEU A 1 89 ? 23.234 -10.798 -15.703 1.00 97.06 89 LEU A CA 1
ATOM 704 C C . LEU A 1 89 ? 23.047 -10.049 -14.379 1.00 97.06 89 LEU A C 1
ATOM 706 O O . LEU A 1 89 ? 23.075 -8.818 -14.352 1.00 97.06 89 LEU A O 1
ATOM 710 N N . VAL A 1 90 ? 22.959 -10.794 -13.275 1.00 96.06 90 VAL A N 1
ATOM 711 C CA . VAL A 1 90 ? 23.023 -10.256 -11.908 1.00 96.06 90 VAL A CA 1
ATOM 712 C C . VAL A 1 90 ? 24.335 -10.667 -11.263 1.00 96.06 90 VAL A C 1
ATOM 714 O O . VAL A 1 90 ? 24.686 -11.845 -11.252 1.00 96.06 90 VAL A O 1
ATOM 717 N N . VAL A 1 91 ? 25.037 -9.700 -10.678 1.00 96.31 91 VAL A N 1
ATOM 718 C CA . VAL A 1 91 ? 26.178 -9.954 -9.796 1.00 96.31 91 VAL A CA 1
ATOM 719 C C . VAL A 1 91 ? 25.739 -9.665 -8.367 1.00 96.31 91 VAL A C 1
ATOM 721 O O . VAL A 1 91 ? 25.282 -8.562 -8.074 1.00 96.31 91 VAL A O 1
ATOM 724 N N . ILE A 1 92 ? 25.874 -10.660 -7.490 1.00 96.56 92 ILE A N 1
ATOM 725 C CA . ILE A 1 92 ? 25.632 -10.517 -6.052 1.00 96.56 92 ILE A CA 1
ATOM 726 C C . ILE A 1 92 ? 26.996 -10.460 -5.372 1.00 96.56 92 ILE A C 1
ATOM 728 O O . ILE A 1 92 ? 27.648 -11.490 -5.190 1.00 96.56 92 ILE A O 1
ATOM 732 N N . ASP A 1 93 ? 27.434 -9.250 -5.045 1.00 96.69 93 ASP A N 1
ATOM 733 C CA . ASP A 1 93 ? 28.653 -9.051 -4.268 1.00 96.69 93 ASP A CA 1
ATOM 734 C C . ASP A 1 93 ? 28.452 -9.537 -2.827 1.00 96.69 93 ASP A C 1
ATOM 736 O O . ASP A 1 93 ? 27.343 -9.461 -2.306 1.00 96.69 93 ASP A O 1
ATOM 740 N N . GLU A 1 94 ? 29.497 -10.089 -2.210 1.00 95.69 94 GLU A N 1
ATOM 741 C CA . GLU A 1 94 ? 29.463 -10.657 -0.851 1.00 95.69 94 GLU A CA 1
ATOM 742 C C . GLU A 1 94 ? 28.232 -11.537 -0.552 1.00 95.69 94 GLU A C 1
ATOM 744 O O . GLU A 1 94 ? 27.570 -11.417 0.481 1.00 95.69 94 GLU A O 1
ATOM 749 N N . SER A 1 95 ? 27.929 -12.472 -1.460 1.00 95.44 95 S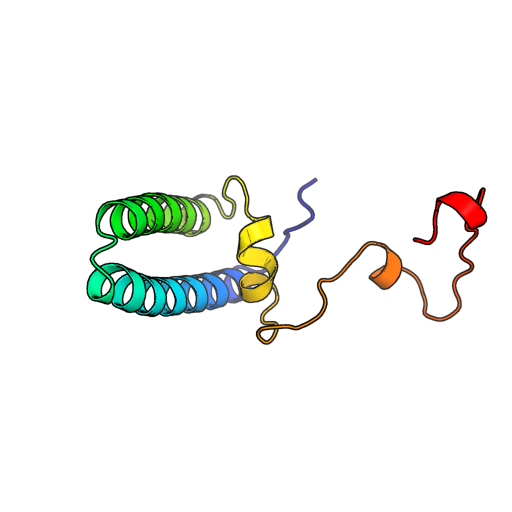ER A N 1
ATOM 750 C CA . SER A 1 95 ? 26.715 -13.310 -1.408 1.00 95.44 95 SER A CA 1
ATOM 751 C C . SER A 1 95 ? 26.462 -14.028 -0.075 1.00 95.44 95 SER A C 1
ATOM 753 O O . SER A 1 95 ? 25.306 -14.216 0.292 1.00 95.44 95 SER A O 1
ATOM 755 N N . HIS A 1 96 ? 27.516 -14.373 0.671 1.00 92.88 96 HIS A N 1
ATOM 756 C CA . HIS A 1 96 ? 27.424 -14.992 1.997 1.00 92.88 96 HIS A CA 1
ATOM 757 C C . HIS A 1 96 ? 26.820 -14.073 3.078 1.00 92.88 96 HIS A C 1
ATOM 759 O O . HIS A 1 96 ? 26.433 -14.556 4.139 1.00 92.88 96 HIS A O 1
ATOM 765 N N . VAL A 1 97 ? 26.765 -12.764 2.819 1.00 94.62 97 VAL A N 1
ATOM 766 C CA . VAL A 1 97 ? 26.084 -11.753 3.639 1.00 94.62 97 VAL A CA 1
ATOM 767 C C . VAL A 1 97 ? 24.773 -11.314 2.985 1.00 94.62 97 VAL A C 1
ATOM 769 O O . VAL A 1 97 ? 23.785 -11.085 3.675 1.00 94.62 97 VAL A O 1
ATOM 772 N N . THR A 1 98 ? 24.761 -11.148 1.660 1.00 92.88 98 TH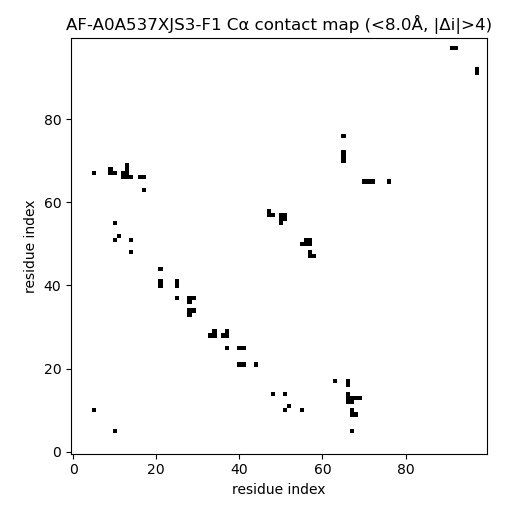R A N 1
ATOM 773 C CA . THR A 1 98 ? 23.641 -10.530 0.931 1.00 92.88 98 THR A CA 1
ATOM 774 C C . THR A 1 98 ? 22.436 -11.451 0.741 1.00 92.88 98 THR A C 1
ATOM 776 O O . THR A 1 98 ? 21.312 -10.956 0.649 1.00 92.88 98 THR A O 1
ATOM 779 N N . VAL A 1 99 ? 22.639 -12.770 0.689 1.00 86.38 99 VAL A N 1
ATOM 780 C CA . VAL A 1 99 ? 21.545 -13.750 0.642 1.00 86.38 99 VAL A CA 1
ATOM 781 C C . VAL A 1 99 ? 21.306 -14.284 2.065 1.00 86.38 99 VAL A C 1
ATOM 783 O O . VAL A 1 99 ? 22.247 -14.828 2.641 1.00 86.38 99 VAL A O 1
ATOM 786 N N . PRO A 1 100 ? 20.103 -14.098 2.645 1.00 72.31 100 PRO A N 1
ATOM 787 C CA . PRO A 1 100 ? 19.792 -14.505 4.018 1.00 72.31 100 PRO A CA 1
ATOM 788 C C . PRO A 1 100 ? 19.684 -16.022 4.219 1.00 72.31 100 PRO A C 1
ATOM 790 O O . PRO A 1 100 ? 19.372 -16.744 3.242 1.00 72.31 100 PRO A O 1
#

Secondary structure (DSSP, 8-state):
--S----HHHHHHHHHHHHHHHHHHHHHHHHTT-HHHHHHHHHHHHHHHHHHHHTS--TTGGGGHHHHHTPPTTPPPP-SGGGS-TT-----TTHHHH--

Solvent-accessible surface area (backbone atoms only — not comparable to full-atom values): 6246 Å² total; per-residue (Å²)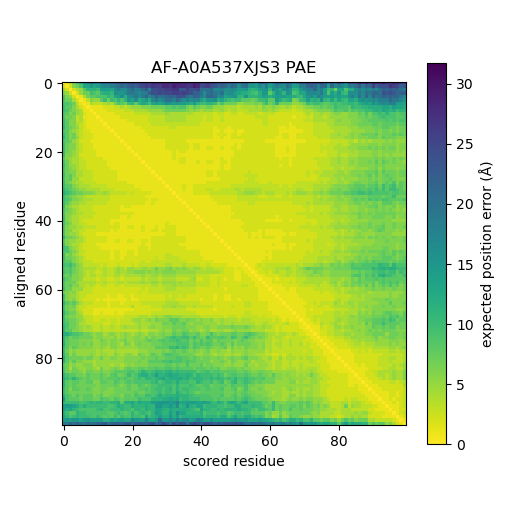: 134,76,90,79,79,68,55,71,70,45,46,54,54,16,51,56,50,50,53,53,52,47,55,54,51,36,52,52,29,49,74,71,68,36,54,66,60,31,50,53,50,50,59,52,51,54,51,39,52,50,31,38,72,76,72,66,53,45,93,68,53,73,84,44,42,52,42,56,69,68,52,64,89,92,57,84,76,91,54,79,70,75,76,50,63,98,85,64,89,82,84,72,74,67,46,90,72,70,54,129

Mean predicted aligned error: 5.17 Å

Radius of gyration: 17.81 Å; Cα contacts (8 Å, |Δi|>4): 46; chains: 1; bounding box: 46×31×39 Å